Protein AF-A0A960BNH2-F1 (afdb_monomer_lite)

Secondary structure (DSSP, 8-state):
--------------------------------------PPPEEEEEESHHHHTTT--TT-S-S--SSSS----SHHHHHSSTTSS-SSTT----TTSTT---SS-EEEE---TT--SS-BSTT-TTT-B--S-SSEEETTEE-HHHHHHHHHTTS-EEEEEEE--TTTTTHHHHHHHHHHHH--

Radius of gyration: 24.67 Å; chains: 1; bounding box: 60×29×90 Å

Foldseek 3Di:
DDDDDDDDDDDDDDDDDDDDDDDDDPDDDPDPPPPPDPQQAEEEEAAACLQLCAVPQAPDPDPDCDDPRHDLDDLCSFCVHPVVQPPQGQQNRGCNGPSNPPDSYDYHYLYGHLEAQCWPPLVDSNPIHAHQDCAASHVVRGHSNVVVVVVVVPGRHPHYHYDHCCNVVVVVVVVVVVVVVVVD

Structure (mmCIF, N/CA/C/O backbone):
data_AF-A0A960BNH2-F1
#
_entry.id   AF-A0A960BNH2-F1
#
loop_
_atom_site.group_PDB
_atom_site.id
_atom_site.type_symbol
_atom_site.label_atom_id
_atom_site.label_alt_id
_atom_site.label_comp_id
_atom_site.label_asym_id
_atom_site.label_entity_id
_atom_site.label_seq_id
_atom_site.pdbx_PDB_ins_code
_atom_site.Cartn_x
_atom_site.Cartn_y
_atom_site.Cartn_z
_atom_site.occupancy
_atom_site.B_iso_or_equiv
_atom_site.auth_seq_id
_atom_site.auth_comp_id
_atom_site.auth_asym_id
_atom_site.auth_atom_id
_atom_site.pdbx_PDB_model_num
ATOM 1 N N . MET A 1 1 ? -42.555 -10.856 10.695 1.00 39.59 1 MET A N 1
ATOM 2 C CA . MET A 1 1 ? -43.319 -10.677 11.951 1.00 39.59 1 MET A CA 1
ATOM 3 C C . MET A 1 1 ? -42.756 -11.630 12.992 1.00 39.59 1 MET A C 1
ATOM 5 O O . MET A 1 1 ? -43.118 -12.794 13.009 1.00 39.59 1 MET A O 1
ATOM 9 N N . LEU A 1 2 ? -41.811 -11.148 13.794 1.00 35.41 2 LEU A N 1
ATOM 10 C CA . LEU A 1 2 ? -41.290 -11.829 14.977 1.00 35.41 2 LEU A CA 1
ATOM 11 C C . LEU A 1 2 ? -41.198 -10.752 16.057 1.00 35.41 2 LEU A C 1
ATOM 13 O O . LEU A 1 2 ? -40.298 -9.919 16.048 1.00 35.41 2 LEU A O 1
ATOM 17 N N . THR A 1 3 ? -42.213 -10.700 16.908 1.00 39.91 3 THR A N 1
ATOM 18 C CA . THR A 1 3 ? -42.267 -9.851 18.097 1.00 39.91 3 THR A CA 1
ATOM 19 C C . THR A 1 3 ? -41.352 -10.448 19.159 1.00 39.91 3 THR A C 1
ATOM 21 O O . THR A 1 3 ? -41.554 -11.595 19.558 1.00 39.91 3 THR A O 1
ATOM 24 N N . ARG A 1 4 ? -40.358 -9.686 19.627 1.00 39.41 4 ARG A N 1
ATOM 25 C CA . ARG A 1 4 ? -39.653 -9.983 20.877 1.00 39.41 4 ARG A CA 1
ATOM 26 C C . ARG A 1 4 ? -39.982 -8.919 21.911 1.00 39.41 4 ARG A C 1
ATOM 28 O O . ARG A 1 4 ? -39.986 -7.724 21.634 1.00 39.41 4 ARG A O 1
ATOM 35 N N . GLU A 1 5 ? -40.355 -9.445 23.062 1.00 46.22 5 GLU A N 1
ATOM 36 C CA . GLU A 1 5 ? -41.044 -8.818 24.172 1.00 46.22 5 GLU A CA 1
ATOM 37 C C . GLU A 1 5 ? -40.143 -7.853 24.949 1.00 46.22 5 GLU A C 1
ATOM 39 O O . GLU A 1 5 ? -38.922 -8.005 25.002 1.00 46.22 5 GLU A O 1
ATOM 44 N N . GLY A 1 6 ? -40.774 -6.837 25.538 1.00 41.25 6 GLY A N 1
ATOM 45 C CA . GLY A 1 6 ? -40.113 -5.767 26.270 1.00 41.25 6 GLY A CA 1
ATOM 46 C C . GLY A 1 6 ? -39.434 -6.245 27.551 1.00 41.25 6 GLY A C 1
ATOM 47 O O . GLY A 1 6 ? -40.006 -6.995 28.338 1.00 41.25 6 GLY A O 1
ATOM 48 N N . MET A 1 7 ? -38.226 -5.736 27.792 1.00 35.62 7 MET A N 1
ATOM 49 C CA . MET A 1 7 ? -37.522 -5.912 29.056 1.00 35.62 7 MET A CA 1
ATOM 50 C C . MET A 1 7 ? -37.627 -4.630 29.882 1.00 35.62 7 MET A C 1
ATOM 52 O O . MET A 1 7 ? -37.081 -3.581 29.548 1.00 35.62 7 MET A O 1
ATOM 56 N N . THR A 1 8 ? -38.399 -4.723 30.959 1.00 35.56 8 THR A N 1
ATOM 57 C CA . THR A 1 8 ? -38.672 -3.658 31.922 1.00 35.56 8 THR A CA 1
ATOM 58 C C . THR A 1 8 ? -37.419 -3.347 32.746 1.00 35.56 8 THR A C 1
ATOM 60 O O . THR A 1 8 ? -36.929 -4.202 33.483 1.00 35.56 8 THR A O 1
ATOM 63 N N . VAL A 1 9 ? -36.914 -2.112 32.676 1.00 40.75 9 VAL A N 1
ATOM 64 C CA . VAL A 1 9 ? -35.805 -1.646 33.526 1.00 40.75 9 VAL A CA 1
ATOM 65 C C . VAL A 1 9 ? -36.332 -1.402 34.945 1.00 40.75 9 VAL A C 1
ATOM 67 O O . VAL A 1 9 ? -37.060 -0.440 35.199 1.00 40.75 9 VAL A O 1
ATOM 70 N N . LYS A 1 10 ? -35.983 -2.282 35.891 1.00 33.47 10 LYS A N 1
ATOM 71 C CA . LYS A 1 10 ? -36.246 -2.073 37.322 1.00 33.47 10 LYS A CA 1
ATOM 72 C C . LYS A 1 10 ? -35.280 -1.011 37.857 1.00 33.47 10 LYS A C 1
ATOM 74 O O . LYS A 1 10 ? -34.072 -1.218 37.859 1.00 33.47 10 LYS A O 1
ATOM 79 N N . LYS A 1 11 ? -35.813 0.120 38.329 1.00 35.25 11 LYS A N 1
ATOM 80 C CA . LYS A 1 11 ? -35.050 1.146 39.057 1.00 35.25 11 LYS A CA 1
ATOM 81 C C . LYS A 1 11 ? -34.589 0.566 40.400 1.00 35.25 11 LYS A C 1
ATOM 83 O O . LYS A 1 11 ? -35.419 0.325 41.272 1.00 35.25 11 LYS A O 1
ATOM 88 N N . ALA A 1 12 ? -33.288 0.337 40.565 1.00 36.69 12 ALA A N 1
ATOM 89 C CA . ALA A 1 12 ? -32.695 0.011 41.858 1.00 36.69 12 ALA A CA 1
ATOM 90 C C . ALA A 1 12 ? -32.424 1.313 42.628 1.00 36.69 12 ALA A C 1
ATOM 92 O O . ALA A 1 12 ? -31.643 2.153 42.185 1.00 36.69 12 ALA A O 1
ATOM 93 N N . ALA A 1 13 ? -33.097 1.495 43.764 1.00 35.72 13 ALA A N 1
ATOM 94 C CA . ALA A 1 13 ? -32.771 2.538 44.727 1.00 35.72 13 ALA A CA 1
ATOM 95 C C . ALA A 1 13 ? -31.573 2.070 45.567 1.00 35.72 13 ALA A C 1
ATOM 97 O O . ALA A 1 13 ? -31.646 1.023 46.208 1.00 35.72 13 ALA A O 1
ATOM 98 N N . ILE A 1 14 ? -30.474 2.827 45.548 1.00 40.50 14 ILE A N 1
ATOM 99 C CA . ILE A 1 14 ? -29.304 2.581 46.397 1.00 40.50 14 ILE A CA 1
ATOM 100 C C . ILE A 1 14 ? -29.364 3.562 47.568 1.00 40.50 14 ILE A C 1
ATOM 102 O O . ILE A 1 14 ? -29.159 4.762 47.399 1.00 40.50 14 ILE A O 1
ATOM 106 N N . THR A 1 15 ? -29.650 3.042 48.759 1.00 40.97 15 THR A N 1
ATOM 107 C CA . THR A 1 15 ? -29.495 3.760 50.027 1.00 40.97 15 THR A CA 1
ATOM 108 C C . THR A 1 15 ? -28.044 3.595 50.481 1.00 40.97 15 THR A C 1
ATOM 110 O O . THR A 1 15 ? -27.647 2.494 50.855 1.00 40.97 15 THR A O 1
ATOM 113 N N . ALA A 1 16 ? -27.236 4.657 50.434 1.00 44.16 16 ALA A N 1
ATOM 114 C CA . ALA A 1 16 ? -25.854 4.634 50.920 1.00 44.16 16 ALA A CA 1
ATOM 115 C C . ALA A 1 16 ? -25.778 5.212 52.343 1.00 44.16 16 ALA A C 1
ATOM 117 O O . ALA A 1 16 ? -26.073 6.386 52.566 1.00 44.16 16 ALA A O 1
ATOM 118 N N . GLY A 1 17 ? -25.409 4.366 53.308 1.00 38.59 17 GLY A N 1
ATOM 119 C CA . GLY A 1 17 ? -25.081 4.755 54.679 1.00 38.59 17 GLY A CA 1
ATOM 120 C C . GLY A 1 17 ? -23.654 5.302 54.790 1.00 38.59 17 GLY A C 1
ATOM 121 O O . GLY A 1 17 ? -22.745 4.839 54.105 1.00 38.59 17 GLY A O 1
ATOM 122 N N . PHE A 1 18 ? -23.473 6.296 55.659 1.00 41.66 18 PHE A N 1
ATOM 123 C CA . PHE A 1 18 ? -22.196 6.943 55.965 1.00 41.66 18 PHE A CA 1
ATOM 124 C C . PHE A 1 18 ? -21.287 6.031 56.808 1.00 41.66 18 PHE A C 1
ATOM 126 O O . PHE A 1 18 ? -21.701 5.548 57.860 1.00 41.66 18 PHE A O 1
ATOM 133 N N . GLY A 1 19 ? -20.028 5.871 56.394 1.00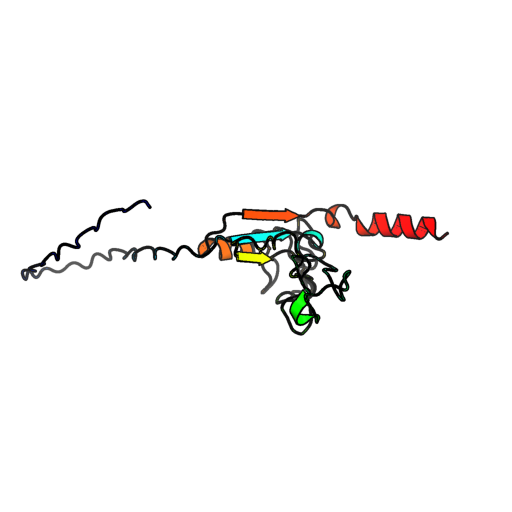 39.25 19 GLY A N 1
ATOM 134 C CA . GLY A 1 19 ? -18.969 5.242 57.185 1.00 39.25 19 GLY A CA 1
ATOM 135 C C . GLY A 1 19 ? -17.591 5.755 56.760 1.00 39.25 19 GLY A C 1
ATOM 136 O O . GLY A 1 19 ? -17.173 5.546 55.627 1.00 39.25 19 GLY A O 1
ATOM 137 N N . LEU A 1 20 ? -16.912 6.462 57.666 1.00 46.53 20 LEU A N 1
ATOM 138 C CA . LEU A 1 20 ? -15.548 6.983 57.523 1.00 46.53 20 LEU A CA 1
ATOM 139 C C . LEU A 1 20 ? -14.517 5.895 57.868 1.00 46.53 20 LEU A C 1
ATOM 141 O O . LEU A 1 20 ? -14.549 5.395 58.990 1.00 46.53 20 LEU A O 1
ATOM 145 N N . ALA A 1 21 ? -13.570 5.600 56.969 1.00 40.41 21 ALA A N 1
ATOM 146 C CA . ALA A 1 21 ? -12.230 5.097 57.311 1.00 40.41 21 ALA A CA 1
ATOM 147 C C . ALA A 1 21 ? -11.266 5.188 56.110 1.00 40.41 21 ALA A C 1
ATOM 149 O O . ALA A 1 21 ? -11.607 4.831 54.986 1.00 40.41 21 ALA A O 1
ATOM 150 N N . SER A 1 22 ? -10.061 5.689 56.380 1.00 50.31 22 SER A N 1
ATOM 151 C CA . SER A 1 22 ? -8.979 6.015 55.446 1.00 50.31 22 SER A CA 1
ATOM 152 C C . SER A 1 22 ? -8.243 4.793 54.875 1.00 50.31 22 SER A C 1
ATOM 154 O O . SER A 1 22 ? -7.920 3.865 55.611 1.00 50.31 22 SER A O 1
ATOM 156 N N . GLY A 1 23 ? -7.879 4.856 53.588 1.00 43.12 23 GLY A N 1
ATOM 157 C CA . GLY A 1 23 ? -6.963 3.922 52.918 1.00 43.12 23 GLY A CA 1
ATOM 158 C C . GLY A 1 23 ? -7.098 3.997 51.394 1.00 43.12 23 GLY A C 1
ATOM 159 O O . GLY A 1 23 ? -7.960 3.340 50.821 1.00 43.12 23 GLY A O 1
ATOM 160 N N . ALA A 1 24 ? -6.288 4.825 50.726 1.00 43.75 24 ALA A N 1
ATOM 161 C CA . ALA A 1 24 ? -6.349 5.001 49.273 1.00 43.75 24 ALA A CA 1
ATOM 162 C C . ALA A 1 24 ? -5.687 3.817 48.543 1.00 43.75 24 ALA A C 1
ATOM 164 O O . ALA A 1 24 ? -4.499 3.841 48.228 1.00 43.75 24 ALA A O 1
ATOM 165 N N . LEU A 1 25 ? -6.472 2.773 48.286 1.00 43.12 25 LEU A N 1
ATOM 166 C CA . LEU A 1 25 ? -6.174 1.741 47.299 1.00 43.12 25 LEU A CA 1
ATOM 167 C C . LEU A 1 25 ? -6.558 2.302 45.920 1.00 43.12 25 LEU A C 1
ATOM 169 O O . LEU A 1 25 ? -7.739 2.519 45.652 1.00 43.12 25 LEU A O 1
ATOM 173 N N . VAL A 1 26 ? -5.578 2.578 45.055 1.00 46.53 26 VAL A N 1
ATOM 174 C CA . VAL A 1 26 ? -5.840 2.991 43.666 1.00 46.53 26 VAL A CA 1
ATOM 175 C C . VAL A 1 26 ? -6.296 1.755 42.889 1.00 46.53 26 VAL A C 1
ATOM 177 O O . VAL A 1 26 ? -5.496 1.040 42.294 1.00 46.53 26 VAL A O 1
ATOM 180 N N . LEU A 1 27 ? -7.597 1.466 42.941 1.00 45.12 27 LEU A N 1
ATOM 181 C CA . LEU A 1 27 ? -8.246 0.584 41.978 1.00 45.12 27 LEU A CA 1
ATOM 182 C C . LEU A 1 27 ? -8.198 1.286 40.621 1.00 45.12 27 LEU A C 1
ATOM 184 O O . LEU A 1 27 ? -8.853 2.311 40.428 1.00 45.12 27 LEU A O 1
ATOM 188 N N . GLY A 1 28 ? -7.400 0.749 39.696 1.00 44.03 28 GLY A N 1
ATOM 189 C CA . GLY A 1 28 ? -7.456 1.133 38.293 1.00 44.03 28 GLY A CA 1
ATOM 190 C C . GLY A 1 28 ? -8.891 0.974 37.809 1.00 44.03 28 GLY A C 1
ATOM 191 O O . GLY A 1 28 ? -9.417 -0.137 37.761 1.00 44.03 28 GLY A O 1
ATOM 192 N N . MET A 1 29 ? -9.547 2.093 37.515 1.00 43.66 29 MET A N 1
ATOM 193 C CA . MET A 1 29 ? -10.861 2.073 36.901 1.00 43.66 29 MET A CA 1
ATOM 194 C C . MET A 1 29 ? -10.682 1.576 35.471 1.00 43.66 29 MET A C 1
ATOM 196 O O . MET A 1 29 ? -10.307 2.337 34.584 1.00 43.66 29 MET A O 1
ATOM 200 N N . THR A 1 30 ? -10.947 0.292 35.240 1.00 50.91 30 THR A N 1
ATOM 201 C CA . THR A 1 30 ? -11.373 -0.158 33.919 1.00 50.91 30 THR A CA 1
ATOM 202 C C . THR A 1 30 ? -12.694 0.553 33.658 1.00 50.91 30 THR A C 1
ATOM 204 O O . THR A 1 30 ? -13.733 0.168 34.203 1.00 50.91 30 THR A O 1
ATOM 207 N N . GLY A 1 31 ? -12.639 1.658 32.913 1.00 48.88 31 GLY A N 1
ATOM 208 C CA . GLY A 1 31 ? -13.841 2.280 32.376 1.00 48.88 31 GLY A CA 1
ATOM 209 C C . GLY A 1 31 ? -14.656 1.227 31.618 1.00 48.88 31 GLY A C 1
ATOM 210 O O . GLY A 1 31 ? -14.083 0.235 31.155 1.00 48.88 31 GLY A O 1
ATOM 211 N N . PRO A 1 32 ? -15.985 1.385 31.520 1.00 44.56 32 PRO A N 1
ATOM 212 C CA . PRO A 1 32 ? -16.771 0.491 30.687 1.00 44.56 32 PRO A CA 1
ATOM 213 C C . PRO A 1 32 ? -16.150 0.498 29.289 1.00 44.56 32 PRO A C 1
ATOM 215 O O . PRO A 1 32 ? -15.954 1.569 28.715 1.00 44.56 32 PRO A O 1
ATOM 218 N N . ALA A 1 33 ? -15.815 -0.685 28.768 1.00 49.38 33 ALA A N 1
ATOM 219 C CA . ALA A 1 33 ? -15.556 -0.839 27.348 1.00 49.38 33 ALA A CA 1
ATOM 220 C C . ALA A 1 33 ? -16.761 -0.221 26.634 1.00 49.38 33 ALA A C 1
ATOM 222 O O . ALA A 1 33 ? -17.894 -0.673 26.828 1.00 49.38 33 ALA A O 1
ATOM 223 N N . GLN A 1 34 ? -16.539 0.886 25.924 1.00 39.91 34 GLN A N 1
ATOM 224 C CA . GLN A 1 34 ? -17.575 1.478 25.095 1.00 39.91 34 GLN A CA 1
ATOM 225 C C . GLN A 1 34 ? -18.000 0.385 24.123 1.00 39.91 34 GLN A C 1
ATOM 227 O O . GLN A 1 34 ? -17.196 -0.076 23.319 1.00 39.91 34 GLN A O 1
ATOM 232 N N . ALA A 1 35 ? -19.243 -0.080 24.253 1.00 45.78 35 ALA A N 1
ATOM 233 C CA . ALA A 1 35 ? -19.847 -0.903 23.228 1.00 45.78 35 ALA A CA 1
ATOM 234 C C . ALA A 1 35 ? -19.824 -0.059 21.952 1.00 45.78 35 ALA A C 1
ATOM 236 O O . ALA A 1 35 ? -20.531 0.950 21.879 1.00 45.78 35 ALA A O 1
ATOM 237 N N . GLN A 1 36 ? -18.953 -0.425 21.008 1.00 46.00 36 GLN A N 1
ATOM 238 C CA . GLN A 1 36 ? -18.999 0.109 19.657 1.00 46.00 36 GLN A CA 1
ATOM 239 C C . GLN A 1 36 ? -20.438 -0.076 19.178 1.00 46.00 36 GLN A C 1
ATOM 241 O O . GLN A 1 36 ? -21.016 -1.165 19.274 1.00 46.00 36 GLN A O 1
ATOM 246 N N . THR A 1 37 ? -21.060 1.020 18.751 1.00 51.81 37 THR A N 1
ATOM 247 C CA . THR A 1 37 ? -22.259 0.933 17.924 1.00 51.81 37 THR A CA 1
ATOM 248 C C . THR A 1 37 ? -21.928 -0.005 16.769 1.00 51.81 37 THR A C 1
ATOM 250 O O . THR A 1 37 ? -20.796 0.023 16.299 1.00 51.81 37 THR A O 1
ATOM 253 N N . ALA A 1 38 ? -22.862 -0.873 16.370 1.00 60.06 38 ALA A N 1
ATOM 254 C CA . ALA A 1 38 ? -22.676 -1.771 15.232 1.00 60.06 38 ALA A CA 1
ATOM 255 C C . ALA A 1 38 ? -22.599 -0.934 13.945 1.00 60.06 38 ALA A C 1
ATOM 257 O O . ALA A 1 38 ? -23.578 -0.800 13.217 1.00 60.06 38 ALA A O 1
ATOM 258 N N . GLU A 1 39 ? -21.475 -0.255 13.762 1.00 74.12 39 GLU A N 1
ATOM 259 C CA . GLU A 1 39 ? -21.048 0.309 12.501 1.00 74.12 39 GLU A CA 1
ATOM 260 C C . GLU A 1 39 ? -20.648 -0.856 11.598 1.00 74.12 39 GLU A C 1
ATOM 262 O O . GLU A 1 39 ? -20.237 -1.916 12.080 1.00 74.12 39 GLU A O 1
ATOM 267 N N . ASP A 1 40 ? -20.824 -0.668 10.295 1.00 87.44 40 ASP A N 1
ATOM 268 C CA . ASP A 1 40 ? -20.428 -1.647 9.290 1.00 87.44 40 ASP A CA 1
ATOM 269 C C . ASP A 1 40 ? -18.958 -2.059 9.519 1.00 87.44 40 ASP A C 1
ATOM 271 O O . ASP A 1 40 ? -18.119 -1.185 9.777 1.00 87.44 40 ASP A O 1
ATOM 275 N N . PRO A 1 41 ? -18.623 -3.362 9.467 1.00 93.06 41 PRO A N 1
ATOM 276 C CA . PRO A 1 41 ? -17.271 -3.826 9.746 1.00 93.06 41 PRO A CA 1
ATOM 277 C C . PRO A 1 41 ? -16.276 -3.277 8.725 1.00 93.06 41 PRO A C 1
ATOM 279 O O . PRO A 1 41 ? -16.625 -2.928 7.592 1.00 93.06 41 PRO A O 1
ATOM 282 N N . TRP A 1 42 ? -15.008 -3.231 9.123 1.00 94.56 42 TRP A N 1
ATOM 283 C CA . TRP A 1 42 ? -13.933 -2.734 8.280 1.00 94.56 42 TRP A CA 1
ATOM 284 C C . TRP A 1 42 ? -13.262 -3.853 7.486 1.00 94.56 42 TRP A C 1
ATOM 286 O O . TRP A 1 42 ? -12.901 -4.906 8.023 1.00 94.56 42 TRP A O 1
ATOM 296 N N . ILE A 1 43 ? -13.034 -3.574 6.206 1.00 94.69 43 ILE A N 1
ATOM 297 C CA . ILE A 1 43 ? -12.085 -4.276 5.349 1.00 94.69 43 ILE A CA 1
ATOM 298 C C . ILE A 1 43 ? -10.872 -3.372 5.122 1.00 94.69 43 ILE A C 1
ATOM 300 O O . ILE A 1 43 ? -11.012 -2.197 4.782 1.00 94.69 43 ILE A O 1
ATOM 304 N N . VAL A 1 44 ? -9.670 -3.906 5.333 1.00 95.94 44 VAL A N 1
ATOM 305 C CA . VAL A 1 44 ? -8.426 -3.144 5.164 1.00 95.94 44 VAL A CA 1
ATOM 306 C C . VAL A 1 44 ? -7.579 -3.754 4.054 1.00 95.94 44 VAL A C 1
ATOM 308 O O . VAL A 1 44 ? -7.261 -4.941 4.086 1.00 95.94 44 VAL A O 1
ATOM 311 N N . GLY A 1 45 ? -7.213 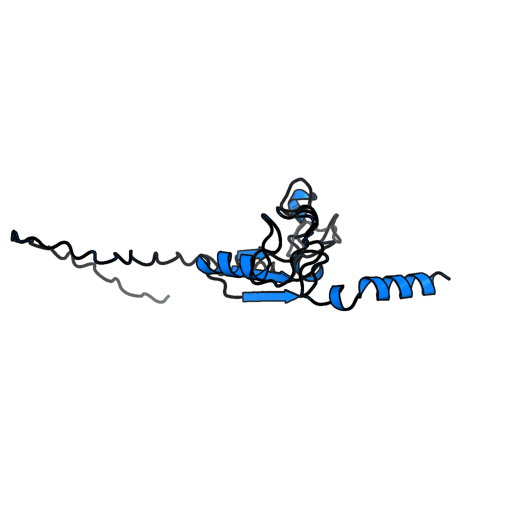-2.950 3.060 1.00 96.12 45 GLY A N 1
ATOM 312 C CA . GLY A 1 45 ? -6.277 -3.338 2.007 1.00 96.12 45 GLY A CA 1
ATOM 313 C C . GLY A 1 45 ? -4.839 -3.001 2.396 1.00 96.12 45 GLY A C 1
ATOM 314 O O . GLY A 1 45 ? -4.552 -1.848 2.704 1.00 96.12 45 GLY A O 1
ATOM 315 N N . VAL A 1 46 ? -3.931 -3.975 2.344 1.00 97.38 46 VAL A N 1
ATOM 316 C CA . VAL A 1 46 ? -2.471 -3.768 2.441 1.00 97.38 46 VAL A CA 1
ATOM 317 C C . VAL A 1 46 ? -1.790 -4.405 1.234 1.00 97.38 46 VAL A C 1
ATOM 319 O O . VAL A 1 46 ? -2.245 -5.425 0.712 1.00 97.38 46 VAL A O 1
ATOM 322 N N . GLY A 1 47 ? -0.702 -3.820 0.754 1.00 97.38 47 GLY A N 1
ATOM 323 C CA . GLY A 1 47 ? -0.027 -4.333 -0.422 1.00 97.38 47 GLY A CA 1
ATOM 324 C C . GLY A 1 47 ? 0.668 -3.301 -1.293 1.00 97.38 47 GLY A C 1
ATOM 325 O O . GLY A 1 47 ? 1.004 -2.199 -0.858 1.00 97.38 47 GLY A O 1
ATOM 326 N N . ASP A 1 48 ? 0.869 -3.710 -2.538 1.00 96.62 48 ASP A N 1
ATOM 327 C CA . ASP A 1 48 ? 1.463 -2.942 -3.620 1.00 96.62 48 ASP A CA 1
ATOM 328 C C . ASP A 1 48 ? 0.403 -2.236 -4.484 1.00 96.62 48 ASP A C 1
ATOM 330 O O . ASP A 1 48 ? -0.743 -2.032 -4.071 1.00 96.62 48 ASP A O 1
ATOM 334 N N . SER A 1 49 ? 0.793 -1.860 -5.703 1.00 94.00 49 SER A N 1
ATOM 335 C CA . SER A 1 49 ? -0.037 -1.148 -6.672 1.00 94.00 49 SER A CA 1
ATOM 336 C C . SER A 1 49 ? -1.324 -1.882 -7.060 1.00 94.00 49 SER A C 1
ATOM 338 O O . SER A 1 49 ? -2.334 -1.241 -7.360 1.00 94.00 49 SER A O 1
ATOM 340 N N . PHE A 1 50 ? -1.334 -3.219 -7.021 1.00 94.38 50 PHE A N 1
ATOM 341 C CA . PHE A 1 50 ? -2.539 -4.000 -7.304 1.00 94.38 50 PHE A CA 1
ATOM 342 C C . PHE A 1 50 ? -3.579 -3.847 -6.193 1.00 94.38 50 PHE A C 1
ATOM 344 O O . PHE A 1 50 ? -4.773 -3.806 -6.487 1.00 94.38 50 PHE A O 1
ATOM 351 N N . MET A 1 51 ? -3.145 -3.744 -4.930 1.00 95.00 51 MET A N 1
ATOM 352 C CA . MET A 1 51 ? -4.057 -3.468 -3.818 1.00 95.00 51 MET A CA 1
ATOM 353 C C . MET A 1 51 ? -4.392 -1.985 -3.718 1.00 95.00 51 MET A C 1
ATOM 355 O O . MET A 1 51 ? -5.537 -1.652 -3.428 1.00 95.00 51 MET A O 1
ATOM 359 N N . SER A 1 52 ? -3.440 -1.083 -3.977 1.00 91.62 52 SER A N 1
ATOM 360 C CA . SER A 1 52 ? -3.720 0.356 -3.928 1.00 91.62 52 SER A CA 1
ATOM 361 C C . SER A 1 52 ? -4.737 0.767 -4.992 1.00 91.62 52 SER A C 1
ATOM 363 O O . SER A 1 52 ? -5.465 1.734 -4.789 1.00 91.62 52 SER A O 1
ATOM 365 N N . GLY A 1 53 ? -4.857 -0.009 -6.073 1.00 87.94 53 GLY A N 1
ATOM 366 C CA . GLY A 1 53 ? -5.703 0.326 -7.208 1.00 87.94 53 GLY A CA 1
ATOM 367 C C . GLY A 1 53 ? -5.024 1.356 -8.108 1.00 87.94 53 GLY A C 1
ATOM 368 O O . GLY A 1 53 ? -5.690 2.269 -8.597 1.00 87.94 53 GLY A O 1
ATOM 369 N N . GLU A 1 54 ? -3.708 1.240 -8.303 1.00 86.81 54 GLU A N 1
ATOM 370 C CA . GLU A 1 54 ? -2.947 2.122 -9.189 1.00 86.81 54 GLU A CA 1
ATOM 371 C C . GLU A 1 54 ? -3.502 2.102 -10.615 1.00 86.81 54 GLU A C 1
ATOM 373 O O . GLU A 1 54 ? -3.884 1.059 -11.149 1.00 86.81 54 GLU A O 1
ATOM 378 N N . GLY A 1 55 ? -3.551 3.276 -11.250 1.00 77.81 55 GLY A N 1
ATOM 379 C CA . GLY A 1 55 ? -4.169 3.414 -12.570 1.00 77.81 55 GLY A CA 1
ATOM 380 C C . GLY A 1 55 ? -5.689 3.238 -12.523 1.00 77.81 55 GLY A C 1
ATOM 381 O O . GLY A 1 55 ? -6.342 3.144 -13.565 1.00 77.81 55 GLY A O 1
ATOM 382 N N . GLY A 1 56 ? -6.254 3.210 -11.315 1.00 70.31 56 GLY A N 1
ATOM 383 C CA . GLY A 1 56 ? -7.671 3.142 -11.047 1.00 70.31 56 GLY A CA 1
ATOM 384 C C . GLY A 1 56 ? -8.434 4.240 -11.768 1.00 70.31 56 GLY A C 1
ATOM 385 O O . GLY A 1 56 ? -8.253 5.414 -11.486 1.00 70.31 56 GLY A O 1
ATOM 386 N N . ARG A 1 57 ? -9.251 3.829 -12.744 1.00 64.75 57 ARG A N 1
ATOM 387 C CA . ARG A 1 57 ? -10.322 4.560 -13.456 1.00 64.75 57 ARG A CA 1
ATOM 388 C C . ARG A 1 57 ? -10.184 6.087 -13.631 1.00 64.75 57 ARG A C 1
ATOM 390 O O . ARG A 1 57 ? -11.202 6.774 -13.694 1.00 64.75 57 ARG A O 1
ATOM 397 N N . TRP A 1 58 ? -8.979 6.602 -13.876 1.00 51.50 58 TRP A N 1
ATOM 398 C CA . TRP A 1 58 ? -8.783 7.937 -14.448 1.00 51.50 58 TRP A CA 1
ATOM 399 C C . TRP A 1 58 ? -9.494 7.977 -15.816 1.00 51.50 58 TRP A C 1
ATOM 401 O O . TRP A 1 58 ? -9.142 7.235 -16.730 1.00 51.50 58 TRP A O 1
ATOM 411 N N . ALA A 1 59 ? -10.522 8.824 -15.946 1.00 47.00 59 ALA A N 1
ATOM 412 C CA . ALA A 1 59 ? -11.249 9.127 -17.191 1.00 47.00 59 ALA A CA 1
ATOM 413 C C . ALA A 1 59 ? -12.227 8.073 -17.769 1.00 47.00 59 ALA A C 1
ATOM 415 O O . ALA A 1 59 ? -12.644 8.230 -18.912 1.00 47.00 59 ALA A O 1
ATOM 416 N N . SER A 1 60 ? -12.711 7.108 -16.975 1.00 50.34 60 SER A N 1
ATOM 417 C CA . SER A 1 60 ? -13.808 6.171 -17.324 1.00 50.34 60 SER A CA 1
ATOM 418 C C . SER A 1 60 ? -13.593 5.245 -18.543 1.00 50.34 60 SER A C 1
ATOM 420 O O . SER A 1 60 ? -13.281 5.661 -19.650 1.00 50.34 60 SER A O 1
ATOM 422 N N . ASN A 1 61 ? -13.942 3.962 -18.380 1.00 47.06 61 ASN A N 1
ATOM 423 C CA . ASN A 1 61 ? -14.101 2.999 -19.486 1.00 47.06 61 ASN A CA 1
ATOM 424 C C . ASN A 1 61 ? -15.580 2.792 -19.888 1.00 47.06 61 ASN A C 1
ATOM 426 O O . ASN A 1 61 ? -15.919 1.795 -20.525 1.00 47.06 61 ASN A O 1
ATOM 430 N N . SER A 1 62 ? -16.493 3.683 -19.476 1.00 48.53 62 SER A N 1
ATOM 431 C CA . SER A 1 62 ? -17.926 3.581 -19.786 1.00 48.53 62 SER A CA 1
ATOM 432 C C . SER A 1 62 ? -18.587 4.940 -20.055 1.00 48.53 62 SER A C 1
ATOM 434 O O . SER A 1 62 ? -18.253 5.949 -19.436 1.00 48.53 62 SER A O 1
ATOM 436 N N . LEU A 1 63 ? -19.575 4.946 -20.956 1.00 46.38 63 LEU A N 1
ATOM 437 C CA . LEU A 1 63 ? -20.416 6.110 -21.275 1.00 46.38 63 LEU A CA 1
ATOM 438 C C . LEU A 1 63 ? -21.684 6.204 -20.395 1.00 46.38 63 LEU A C 1
ATOM 440 O O . LEU A 1 63 ? -22.478 7.128 -20.563 1.00 46.38 63 LEU A O 1
ATOM 444 N N . SER A 1 64 ? -21.917 5.243 -19.492 1.00 45.50 64 SER A N 1
ATOM 445 C CA . SER A 1 64 ? -23.143 5.145 -18.685 1.00 45.50 64 SER A CA 1
ATOM 446 C C . SER A 1 64 ? -22.927 5.691 -17.272 1.00 45.50 64 SER A C 1
ATOM 448 O O . SER A 1 64 ? -21.973 5.313 -16.599 1.00 45.50 64 SER A O 1
ATOM 450 N N . ARG A 1 65 ? -23.839 6.553 -16.799 1.00 48.12 65 ARG A N 1
ATOM 451 C CA . ARG A 1 65 ? -23.787 7.190 -15.464 1.00 48.12 65 ARG A CA 1
ATOM 452 C C . ARG A 1 65 ? -24.551 6.421 -14.373 1.00 48.12 65 ARG A C 1
ATOM 454 O O . ARG A 1 65 ? -24.868 6.996 -13.338 1.00 48.12 65 ARG A O 1
ATOM 461 N N . THR A 1 66 ? -24.904 5.155 -14.601 1.00 44.44 66 THR A N 1
ATOM 462 C CA . THR A 1 66 ? -25.729 4.356 -13.674 1.00 44.44 66 THR A CA 1
ATOM 463 C C . THR A 1 66 ? -25.200 2.926 -13.536 1.00 44.44 66 THR A C 1
ATOM 465 O O . THR A 1 66 ? -24.969 2.275 -14.556 1.00 44.44 66 THR A O 1
ATOM 468 N N . GLY A 1 67 ? -25.069 2.429 -12.297 1.00 44.56 67 GLY A N 1
ATOM 469 C CA . GLY A 1 67 ? -24.630 1.064 -11.950 1.00 44.56 67 GLY A CA 1
ATOM 470 C C . GLY A 1 67 ? -23.346 1.012 -11.104 1.00 44.56 67 GLY A C 1
ATOM 471 O O . GLY A 1 67 ? -22.744 2.043 -10.829 1.00 44.56 67 GLY A O 1
ATOM 472 N N . THR A 1 68 ? -22.903 -0.197 -10.732 1.00 45.44 68 THR A N 1
ATOM 473 C CA . THR A 1 68 ? -21.665 -0.493 -9.963 1.00 45.44 68 THR A CA 1
ATOM 474 C C . THR A 1 68 ? -20.362 -0.064 -10.661 1.00 45.44 68 THR A C 1
ATOM 476 O O . THR A 1 68 ? -19.275 -0.239 -10.126 1.00 45.44 68 THR A O 1
ATOM 479 N N . GLY A 1 69 ? -20.456 0.507 -11.865 1.00 45.44 69 GLY A N 1
ATOM 480 C CA . GLY A 1 69 ? -19.358 1.117 -12.612 1.00 45.44 69 GLY A CA 1
ATOM 481 C C . GLY A 1 69 ? -19.274 2.625 -12.396 1.00 45.44 69 GLY A C 1
ATOM 482 O O . GLY A 1 69 ? -19.194 3.361 -13.379 1.00 45.44 69 GLY A O 1
ATOM 483 N N . TRP A 1 70 ? -19.349 3.078 -11.144 1.00 43.78 70 TRP A N 1
ATOM 484 C CA . TRP A 1 70 ? -19.368 4.500 -10.813 1.00 43.78 70 TRP A CA 1
ATOM 485 C C . TRP A 1 70 ? -18.127 5.250 -11.323 1.00 43.78 70 TRP A C 1
ATOM 487 O O . TRP A 1 70 ? -17.017 4.719 -11.387 1.00 43.78 70 TRP A O 1
ATOM 497 N N . GLN A 1 71 ? -18.385 6.495 -11.730 1.00 52.84 71 GLN A N 1
ATOM 498 C CA . GLN A 1 71 ? -17.397 7.520 -12.044 1.00 52.84 71 GLN A CA 1
ATOM 499 C C . GLN A 1 71 ? -16.735 7.917 -10.726 1.00 52.84 71 GLN A C 1
ATOM 501 O O . GLN A 1 71 ? -17.430 8.384 -9.831 1.00 52.84 71 GLN A O 1
ATOM 506 N N . VAL A 1 72 ? -15.427 7.771 -10.623 1.00 53.19 72 VAL A N 1
ATOM 507 C CA . VAL A 1 72 ? -14.657 8.615 -9.716 1.00 53.19 72 VAL A CA 1
ATOM 508 C C . VAL A 1 72 ? -14.061 9.663 -10.649 1.00 53.19 72 VAL A C 1
ATOM 510 O O . VAL A 1 72 ? -13.318 9.305 -11.559 1.00 53.19 72 VAL A O 1
ATOM 513 N N . GLY A 1 73 ? -14.608 10.875 -10.633 1.00 57.69 73 GLY A N 1
ATOM 514 C CA . GLY A 1 73 ? -14.459 11.870 -11.693 1.00 57.69 73 GLY A CA 1
ATOM 515 C C . GLY A 1 73 ? -13.066 12.478 -11.770 1.00 57.69 73 GLY A C 1
ATOM 516 O O . GLY A 1 73 ? -12.253 11.998 -12.559 1.00 57.69 73 GLY A O 1
ATOM 517 N N . ASP A 1 74 ? -12.803 13.583 -11.071 1.00 63.03 74 ASP A N 1
ATOM 518 C CA . ASP A 1 74 ? -11.464 14.193 -11.079 1.00 63.03 74 ASP A CA 1
ATOM 519 C C . ASP A 1 74 ? -10.469 13.410 -10.195 1.00 63.03 74 ASP A C 1
ATOM 521 O O . ASP A 1 74 ? -10.839 12.454 -9.513 1.00 63.03 74 ASP A O 1
ATOM 525 N N . LEU A 1 75 ? -9.180 13.772 -10.232 1.00 64.06 75 LEU A N 1
ATOM 526 C CA . LEU A 1 75 ? -8.140 13.077 -9.456 1.00 64.06 75 LEU A CA 1
ATOM 527 C C . LEU A 1 75 ? -8.448 13.030 -7.951 1.00 64.06 75 LEU A C 1
ATOM 529 O O . LEU A 1 75 ? -8.055 12.070 -7.288 1.00 64.06 75 LEU A O 1
ATOM 533 N N . SER A 1 76 ? -9.168 14.031 -7.440 1.00 66.00 76 SER A N 1
ATOM 534 C CA . SER A 1 76 ? -9.557 14.107 -6.036 1.00 66.00 76 SER A CA 1
ATOM 535 C C . SER A 1 76 ? -10.670 13.149 -5.679 1.00 66.00 76 SER A C 1
ATOM 537 O O . SER A 1 76 ? -10.675 12.598 -4.585 1.00 66.00 76 SER A O 1
ATOM 539 N N . GLU A 1 77 ? -11.555 12.866 -6.625 1.00 66.94 77 GLU A N 1
ATOM 540 C CA . GLU A 1 77 ? -12.555 11.826 -6.458 1.00 66.94 77 GLU A CA 1
ATOM 541 C C . GLU A 1 77 ? -11.891 10.442 -6.551 1.00 66.94 77 GLU A C 1
ATOM 543 O O . GLU A 1 77 ? -12.133 9.603 -5.693 1.00 66.94 77 GLU A O 1
ATOM 548 N N . VAL A 1 78 ? -11.010 10.200 -7.534 1.00 71.81 78 VAL A N 1
ATOM 549 C CA . VAL A 1 78 ? -10.358 8.886 -7.747 1.00 71.81 78 VAL A CA 1
ATOM 550 C C . VAL A 1 78 ? -9.481 8.453 -6.582 1.00 71.81 78 VAL A C 1
ATOM 552 O O . VAL A 1 78 ? -9.530 7.283 -6.205 1.00 71.81 78 VAL A O 1
ATOM 555 N N . TYR A 1 79 ? -8.667 9.362 -6.056 1.00 72.44 79 TYR A N 1
ATOM 556 C CA . TYR A 1 79 ? -7.645 9.055 -5.051 1.00 72.44 79 TYR A CA 1
ATOM 557 C C . TYR A 1 79 ? -7.921 9.723 -3.695 1.00 72.44 79 TYR A C 1
ATOM 559 O O . TYR A 1 79 ? -7.055 9.733 -2.821 1.00 72.44 79 TYR A O 1
ATOM 567 N N . GLY A 1 80 ? -9.111 10.306 -3.526 1.00 58.31 80 GLY A N 1
ATOM 568 C CA . GLY A 1 80 ? -9.574 10.893 -2.269 1.00 58.31 80 GLY A CA 1
ATOM 569 C C . GLY A 1 80 ? -8.915 12.216 -1.861 1.00 58.31 80 GLY A C 1
ATOM 570 O O . GLY A 1 80 ? -9.202 12.690 -0.769 1.00 58.31 80 GLY A O 1
ATOM 571 N N . GLU A 1 81 ? -8.047 12.824 -2.682 1.00 56.00 81 GLU A N 1
ATOM 572 C CA . GLU A 1 81 ? -7.300 14.043 -2.323 1.00 56.00 81 GLU A CA 1
ATOM 573 C C . GLU A 1 81 ? -7.031 14.954 -3.538 1.00 56.00 81 GLU A C 1
ATOM 575 O O . GLU A 1 81 ? -6.746 14.439 -4.620 1.00 56.00 81 GLU A O 1
ATOM 580 N N . PRO A 1 82 ? -7.038 16.298 -3.391 1.00 45.09 82 PRO A N 1
ATOM 581 C CA . PRO A 1 82 ? -6.941 17.269 -4.496 1.00 45.09 82 PRO A CA 1
ATOM 582 C C . PRO A 1 82 ? -5.764 17.071 -5.468 1.00 45.09 82 PRO A C 1
ATOM 584 O O . PRO A 1 82 ? -5.873 17.464 -6.630 1.00 45.09 82 PRO A O 1
ATOM 587 N N . ASP A 1 83 ? -4.686 16.418 -5.028 1.00 51.88 83 ASP A N 1
ATOM 588 C CA . ASP A 1 83 ? -3.478 16.181 -5.828 1.00 51.88 83 ASP A CA 1
ATOM 589 C C . ASP A 1 83 ? -3.373 14.743 -6.376 1.00 51.88 83 ASP A C 1
ATOM 591 O O . ASP A 1 83 ? -2.433 14.425 -7.100 1.00 51.88 83 ASP A O 1
ATOM 595 N N . GLY A 1 84 ? -4.311 13.852 -6.043 1.00 48.47 84 GLY A N 1
ATOM 596 C CA . GLY A 1 84 ? -4.293 12.455 -6.481 1.00 48.47 84 GLY A CA 1
ATOM 597 C C . GLY A 1 84 ? -3.291 11.546 -5.749 1.00 48.47 84 GLY A C 1
ATOM 598 O O . GLY A 1 84 ? -3.156 10.374 -6.096 1.00 48.47 84 GLY A O 1
ATOM 599 N N . GLU A 1 85 ? -2.556 12.072 -4.761 1.00 47.72 85 GLU A N 1
ATOM 600 C CA . GLU A 1 85 ? -1.396 11.391 -4.162 1.00 47.72 85 GLU A CA 1
ATOM 601 C C . GLU A 1 85 ? -1.626 10.846 -2.739 1.00 47.72 85 GLU A C 1
ATOM 603 O O . GLU A 1 85 ? -0.763 10.121 -2.258 1.00 47.72 85 GLU A O 1
ATOM 608 N N . GLY A 1 86 ? -2.765 11.108 -2.083 1.00 52.50 86 GLY A N 1
ATOM 609 C CA . GLY A 1 86 ? -3.046 10.629 -0.717 1.00 52.50 86 GLY A CA 1
ATOM 610 C C . GLY A 1 86 ? -2.170 11.268 0.382 1.00 52.50 86 GLY A C 1
ATOM 611 O O . GLY A 1 86 ? -1.251 12.039 0.110 1.00 52.50 86 GLY A O 1
ATOM 612 N N . SER A 1 87 ? -2.426 10.923 1.654 1.00 51.28 87 SER A N 1
ATOM 613 C CA . SER A 1 87 ? -1.613 11.357 2.814 1.00 51.28 87 SER A CA 1
ATOM 614 C C . SER A 1 87 ? -0.168 10.826 2.800 1.00 51.28 87 SER A C 1
ATOM 616 O O . SER A 1 87 ? 0.707 11.388 3.459 1.00 51.28 87 SER A O 1
ATOM 618 N N . LEU A 1 88 ? 0.090 9.780 2.010 1.00 58.84 88 LEU A N 1
ATOM 619 C CA . LEU A 1 88 ? 1.416 9.299 1.634 1.00 58.84 88 LEU A CA 1
ATOM 620 C C . LEU A 1 88 ? 1.597 9.486 0.132 1.00 58.84 88 LEU A C 1
ATOM 622 O O . LEU A 1 88 ? 1.030 8.733 -0.661 1.00 58.84 88 LEU A O 1
ATOM 626 N N . ARG A 1 89 ? 2.421 10.475 -0.222 1.00 67.25 89 ARG A N 1
ATOM 627 C CA . ARG A 1 89 ? 2.757 10.822 -1.602 1.00 67.25 89 ARG A CA 1
ATOM 628 C C . ARG A 1 89 ? 3.136 9.564 -2.401 1.00 67.25 89 ARG A C 1
ATOM 630 O O . ARG A 1 89 ? 3.925 8.758 -1.916 1.00 67.25 89 ARG A O 1
ATOM 637 N N . TYR A 1 90 ? 2.616 9.431 -3.624 1.00 75.94 90 TYR A N 1
ATOM 638 C CA . TYR A 1 90 ? 2.909 8.349 -4.586 1.00 75.94 90 TYR A CA 1
ATOM 639 C C . TYR A 1 90 ? 2.282 6.968 -4.327 1.00 75.94 90 TYR A C 1
ATOM 641 O O . TYR A 1 90 ? 2.538 6.048 -5.102 1.00 75.94 90 TYR A O 1
ATOM 649 N N . CYS A 1 91 ? 1.445 6.783 -3.301 1.00 86.81 91 CYS A N 1
ATOM 650 C CA . CYS A 1 91 ? 0.861 5.459 -3.040 1.00 86.81 91 CYS A CA 1
ATOM 651 C C . CYS A 1 91 ? -0.289 5.066 -3.985 1.00 86.81 91 CYS A C 1
ATOM 653 O O . CYS A 1 91 ? -0.665 3.894 -4.001 1.00 86.81 91 CYS A O 1
ATOM 655 N N . HIS A 1 92 ? -0.838 6.016 -4.753 1.00 84.12 92 HIS A N 1
ATOM 656 C CA . HIS A 1 92 ? -1.925 5.821 -5.729 1.00 84.12 92 HIS A CA 1
ATOM 657 C C . HIS A 1 92 ? -3.109 4.999 -5.187 1.00 84.12 92 HIS A C 1
ATOM 659 O O . HIS A 1 92 ? -3.601 4.080 -5.843 1.00 84.12 92 HIS A O 1
ATOM 665 N N . ARG A 1 93 ? -3.562 5.323 -3.972 1.00 86.25 93 ARG A N 1
ATOM 666 C CA . ARG A 1 93 ? -4.697 4.662 -3.314 1.00 86.25 93 ARG A CA 1
ATOM 667 C C . ARG A 1 93 ? -6.005 5.130 -3.936 1.00 86.25 93 ARG A C 1
ATOM 669 O O . ARG A 1 93 ? -6.438 6.239 -3.645 1.00 86.25 93 ARG A O 1
ATOM 676 N N . SER A 1 94 ? -6.597 4.324 -4.811 1.00 81.12 94 SER A N 1
ATOM 677 C CA . SER A 1 94 ? -7.831 4.684 -5.508 1.00 81.12 94 SER A CA 1
ATOM 678 C C . SER A 1 94 ? -9.071 4.024 -4.916 1.00 81.12 94 SER A C 1
ATOM 680 O O . SER A 1 94 ? -9.009 2.919 -4.377 1.00 81.12 94 SER A O 1
ATOM 682 N N . GLU A 1 95 ? -10.227 4.642 -5.154 1.00 78.06 95 GLU A N 1
ATOM 683 C CA . GLU A 1 95 ? -11.561 4.071 -4.895 1.00 78.06 95 GLU A CA 1
ATOM 684 C C . GLU A 1 95 ? -11.842 2.782 -5.690 1.00 78.06 95 GLU A C 1
ATOM 686 O O . GLU A 1 95 ? -12.798 2.060 -5.420 1.00 78.06 95 GLU A O 1
ATOM 691 N N . SER A 1 96 ? -11.023 2.474 -6.701 1.00 80.56 96 SER A N 1
ATOM 692 C CA . SER A 1 96 ? -11.127 1.219 -7.454 1.00 80.56 96 SER A CA 1
ATOM 693 C C . SER A 1 96 ? -10.276 0.085 -6.884 1.00 80.56 96 SER A C 1
ATOM 695 O O . SER A 1 96 ? -10.201 -0.984 -7.496 1.00 80.56 96 SER A O 1
ATOM 697 N N . SER A 1 97 ? -9.628 0.306 -5.738 1.00 87.44 97 SER A N 1
ATOM 698 C CA . SER A 1 97 ? -8.880 -0.733 -5.044 1.00 87.44 97 SER A CA 1
ATOM 699 C C . SER A 1 97 ? -9.761 -1.970 -4.776 1.00 87.44 97 SER A C 1
ATOM 701 O O . SER A 1 97 ? -10.936 -1.828 -4.425 1.00 87.44 97 SER A O 1
ATOM 703 N N . PRO A 1 98 ? -9.218 -3.199 -4.904 1.00 88.12 98 PRO A N 1
ATOM 704 C CA . PRO A 1 98 ? -9.974 -4.432 -4.686 1.00 88.12 98 PRO A CA 1
ATOM 705 C C . PRO A 1 98 ? -10.596 -4.579 -3.291 1.00 88.12 98 PRO A C 1
ATOM 707 O O . PRO A 1 98 ? -11.501 -5.397 -3.130 1.00 88.12 98 PRO A O 1
ATOM 710 N N . SER A 1 99 ? -10.136 -3.826 -2.284 1.00 88.00 99 SER A N 1
ATOM 711 C CA . SER A 1 99 ? 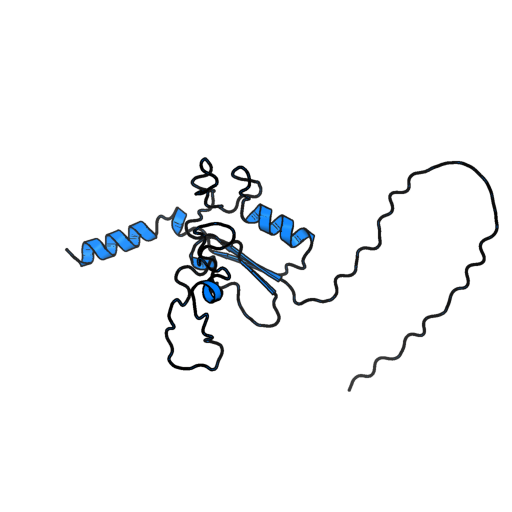-10.768 -3.818 -0.959 1.00 88.00 99 SER A CA 1
ATOM 712 C C . SER A 1 99 ? -12.108 -3.071 -0.937 1.00 88.00 99 SER A C 1
ATOM 714 O O . SER A 1 99 ? -12.922 -3.340 -0.060 1.00 88.00 99 SER A O 1
ATOM 716 N N . HIS A 1 100 ? -12.382 -2.184 -1.902 1.00 85.56 100 HIS A N 1
ATOM 717 C CA . HIS A 1 100 ? -13.638 -1.428 -1.984 1.00 85.56 100 HIS A CA 1
ATOM 718 C C . HIS A 1 100 ? -14.752 -2.277 -2.614 1.00 85.56 100 HIS A C 1
ATOM 720 O O . HIS A 1 100 ? -15.058 -2.177 -3.804 1.00 85.56 100 HIS A O 1
ATOM 726 N N . ILE A 1 101 ? -15.384 -3.128 -1.803 1.00 81.25 101 ILE A N 1
ATOM 727 C CA . ILE A 1 101 ? -16.455 -4.035 -2.254 1.00 81.25 101 ILE A CA 1
ATOM 728 C C . ILE A 1 101 ? -17.874 -3.444 -2.157 1.00 81.25 101 ILE A C 1
ATOM 730 O O . ILE A 1 101 ? -18.791 -4.000 -2.754 1.00 81.25 101 ILE A O 1
ATOM 734 N N . ASN A 1 102 ? -18.055 -2.302 -1.474 1.00 68.31 102 ASN A N 1
ATOM 735 C CA . ASN A 1 102 ? -19.305 -1.521 -1.413 1.00 68.31 102 ASN A CA 1
ATOM 736 C C . ASN A 1 102 ? -20.579 -2.336 -1.074 1.00 68.31 102 ASN A C 1
ATOM 738 O O . ASN A 1 102 ? -21.610 -2.182 -1.730 1.00 68.31 102 ASN A O 1
ATOM 742 N N . ASP A 1 103 ? -20.517 -3.185 -0.039 1.00 79.56 103 ASP A N 1
ATOM 743 C CA . ASP A 1 103 ? -21.608 -4.097 0.365 1.00 79.56 103 ASP A CA 1
ATOM 744 C C . ASP A 1 103 ? -21.850 -4.093 1.891 1.00 79.56 103 ASP A C 1
ATOM 746 O O . ASP A 1 103 ? -21.812 -5.130 2.547 1.00 79.56 103 ASP A O 1
ATOM 750 N N . GLY A 1 104 ? -22.019 -2.904 2.485 1.00 82.44 104 GLY A N 1
ATOM 751 C CA . GLY A 1 104 ? -22.142 -2.758 3.947 1.00 82.44 104 GLY A CA 1
ATOM 752 C C . GLY A 1 104 ? -20.816 -2.959 4.687 1.00 82.44 104 GLY A C 1
ATOM 753 O O . GLY A 1 104 ? -20.791 -3.498 5.789 1.00 82.44 104 GLY A O 1
ATOM 754 N N . TRP A 1 105 ? -19.715 -2.567 4.041 1.00 87.69 105 TRP A N 1
ATOM 755 C CA . TRP A 1 105 ? -18.365 -2.583 4.594 1.00 87.69 105 TRP A CA 1
ATOM 756 C C . TRP A 1 105 ? -17.780 -1.180 4.551 1.00 87.69 105 TRP A C 1
ATOM 758 O O . TRP A 1 105 ? -17.859 -0.501 3.523 1.00 87.69 105 TRP A O 1
ATOM 768 N N . GLN A 1 106 ? -17.125 -0.785 5.635 1.00 89.56 106 GLN A N 1
ATOM 769 C CA . GLN A 1 106 ? -16.214 0.353 5.623 1.00 89.56 106 GLN A CA 1
ATOM 770 C C . GLN A 1 106 ? -14.860 -0.109 5.082 1.00 89.56 106 GLN A C 1
ATOM 772 O O . GLN A 1 106 ? -14.433 -1.227 5.361 1.00 89.56 106 GLN A O 1
ATOM 777 N N . THR A 1 107 ? -14.181 0.715 4.283 1.00 88.00 107 THR A N 1
ATOM 778 C CA . THR A 1 107 ? -12.912 0.328 3.645 1.00 88.00 107 THR A CA 1
ATOM 779 C C . THR A 1 107 ? -11.801 1.300 3.997 1.00 88.00 107 THR A C 1
ATOM 781 O O . THR A 1 107 ? -11.967 2.508 3.849 1.00 88.00 107 THR A O 1
ATOM 784 N N . LEU A 1 108 ? -10.650 0.766 4.408 1.00 90.94 108 LEU A N 1
ATOM 785 C CA . LEU A 1 108 ? -9.408 1.521 4.544 1.00 90.94 108 LEU A CA 1
ATOM 786 C C . LEU A 1 108 ? -8.353 0.940 3.604 1.00 90.94 108 LEU A C 1
ATOM 788 O O . LEU A 1 108 ? -8.046 -0.249 3.654 1.00 90.94 108 LEU A O 1
ATOM 792 N N . ASN A 1 109 ? -7.761 1.786 2.770 1.00 91.31 109 ASN A N 1
ATOM 793 C CA . ASN A 1 109 ? -6.675 1.398 1.882 1.00 91.31 109 ASN A CA 1
ATOM 794 C C . ASN A 1 109 ? -5.338 1.881 2.461 1.00 91.31 109 ASN A C 1
ATOM 796 O O . ASN A 1 109 ? -5.047 3.076 2.468 1.00 91.31 109 ASN A O 1
ATOM 800 N N . LEU A 1 110 ? -4.533 0.948 2.968 1.00 94.25 110 LEU A N 1
ATOM 801 C CA . LEU A 1 110 ? -3.178 1.188 3.472 1.00 94.25 110 LEU A CA 1
ATOM 802 C C . LEU A 1 110 ? -2.097 0.778 2.463 1.00 94.25 110 LEU A C 1
ATOM 804 O O . LEU A 1 110 ? -0.921 1.077 2.677 1.00 94.25 110 LEU A O 1
ATOM 808 N N . ALA A 1 111 ? -2.474 0.155 1.346 1.00 94.69 111 ALA A N 1
ATOM 809 C CA . ALA A 1 111 ? -1.539 -0.263 0.311 1.00 94.69 111 ALA A CA 1
ATOM 810 C C . ALA A 1 111 ? -0.798 0.920 -0.316 1.00 94.69 111 ALA A C 1
ATOM 812 O O . ALA A 1 111 ? -1.276 2.056 -0.304 1.00 94.69 111 ALA A O 1
ATOM 813 N N . CYS A 1 112 ? 0.378 0.661 -0.874 1.00 93.00 112 CYS A N 1
ATOM 814 C CA . CYS A 1 112 ? 1.178 1.692 -1.513 1.00 93.00 112 CYS A CA 1
ATOM 815 C C . CYS A 1 112 ? 1.799 1.178 -2.807 1.00 93.00 112 CYS A C 1
ATOM 817 O O . CYS A 1 112 ? 2.493 0.161 -2.828 1.00 93.00 112 CYS A O 1
ATOM 819 N N . SER A 1 113 ? 1.576 1.897 -3.903 1.00 92.56 113 SER A N 1
ATOM 820 C CA . SER A 1 113 ? 2.268 1.650 -5.164 1.00 92.56 113 SER A CA 1
ATOM 821 C C . SER A 1 113 ? 3.783 1.589 -4.995 1.00 92.56 113 SER A C 1
ATOM 823 O O . SER A 1 113 ? 4.389 2.408 -4.310 1.00 92.56 113 SER A O 1
ATOM 825 N N . GLY A 1 114 ? 4.399 0.595 -5.636 1.00 93.25 114 GLY A N 1
ATOM 826 C CA . GLY A 1 114 ? 5.833 0.331 -5.519 1.00 93.25 114 GLY A CA 1
ATOM 827 C C . GLY A 1 114 ? 6.258 -0.403 -4.242 1.00 93.25 114 GLY A C 1
ATOM 828 O O . GLY A 1 114 ? 7.442 -0.718 -4.119 1.00 93.25 114 GLY A O 1
ATOM 829 N N . ALA A 1 115 ? 5.340 -0.702 -3.312 1.00 96.31 115 ALA A N 1
ATOM 830 C CA . ALA A 1 115 ? 5.675 -1.441 -2.098 1.00 96.31 115 ALA A CA 1
ATOM 831 C 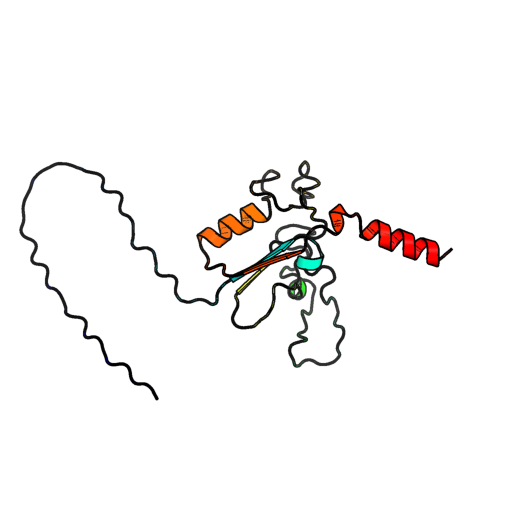C . ALA A 1 115 ? 6.197 -2.846 -2.415 1.00 96.31 115 ALA A C 1
ATOM 833 O O . ALA A 1 115 ? 5.684 -3.536 -3.300 1.00 96.31 115 ALA A O 1
ATOM 834 N N . GLN A 1 116 ? 7.216 -3.254 -1.670 1.00 96.75 116 GLN A N 1
ATOM 835 C CA . GLN A 1 116 ? 7.731 -4.619 -1.611 1.00 96.75 116 GLN A CA 1
ATOM 836 C C . GLN A 1 116 ? 7.352 -5.224 -0.256 1.00 96.75 116 GLN A C 1
ATOM 838 O O . GLN A 1 116 ? 6.727 -4.548 0.569 1.00 96.75 116 GLN A O 1
ATOM 843 N N . LEU A 1 117 ? 7.711 -6.486 -0.006 1.00 96.06 117 LEU A N 1
ATOM 844 C CA . LEU A 1 117 ? 7.573 -7.051 1.340 1.00 96.06 117 LEU A CA 1
ATOM 845 C C . LEU A 1 117 ? 8.298 -6.180 2.373 1.00 96.06 117 LEU A C 1
ATOM 847 O O . LEU A 1 117 ? 7.690 -5.801 3.373 1.00 96.06 117 LEU A O 1
ATOM 851 N N . ASP A 1 118 ? 9.545 -5.818 2.073 1.00 94.94 118 ASP A N 1
ATOM 852 C CA . ASP A 1 118 ? 10.343 -4.888 2.866 1.00 94.94 118 ASP A CA 1
ATOM 853 C C . ASP A 1 118 ? 10.150 -3.445 2.378 1.00 94.94 118 ASP A C 1
ATOM 855 O O . ASP A 1 118 ? 10.018 -3.175 1.180 1.00 94.94 118 ASP A O 1
ATOM 859 N N . SER A 1 119 ? 10.187 -2.486 3.302 1.00 94.50 119 SER A N 1
ATOM 860 C CA . SER A 1 119 ? 10.165 -1.068 2.944 1.00 94.50 119 SER A CA 1
ATOM 861 C C . SER A 1 119 ? 11.364 -0.636 2.107 1.00 94.50 119 SER A C 1
ATOM 863 O O . SER A 1 119 ? 12.510 -1.016 2.356 1.00 94.50 119 SER A O 1
ATOM 865 N N . VAL A 1 120 ? 11.114 0.273 1.164 1.00 92.44 120 VAL A N 1
ATOM 866 C CA . VAL A 1 120 ? 12.151 0.849 0.299 1.00 92.44 120 VAL A CA 1
ATOM 867 C C . VAL A 1 120 ? 12.240 2.361 0.463 1.00 92.44 120 VAL A C 1
ATOM 869 O O . VAL A 1 120 ? 11.309 3.019 0.923 1.00 92.44 120 VAL A O 1
ATOM 872 N N . ASN A 1 121 ? 13.394 2.926 0.095 1.00 89.31 121 ASN A N 1
ATOM 873 C CA . ASN A 1 121 ? 13.700 4.359 0.212 1.00 89.31 121 ASN A CA 1
ATOM 874 C C . ASN A 1 121 ? 13.612 4.933 1.643 1.00 89.31 121 ASN A C 1
ATOM 876 O O . ASN A 1 121 ? 13.478 6.142 1.809 1.00 89.31 121 ASN A O 1
ATOM 880 N N . VAL A 1 122 ? 13.780 4.095 2.674 1.00 88.69 122 VAL A N 1
ATOM 881 C CA . VAL A 1 122 ? 13.603 4.438 4.105 1.00 88.69 122 VAL A CA 1
ATOM 882 C C . VAL A 1 122 ? 14.497 5.566 4.645 1.00 88.69 122 VAL A C 1
ATOM 884 O O . VAL A 1 122 ? 14.293 6.062 5.749 1.00 88.69 122 VAL A O 1
ATOM 887 N N . THR A 1 123 ? 15.502 5.996 3.884 1.00 88.81 123 THR A N 1
ATOM 888 C CA . THR A 1 123 ? 16.398 7.102 4.252 1.00 88.81 123 THR A CA 1
ATOM 889 C C . THR A 1 123 ? 15.847 8.486 3.902 1.00 88.81 123 THR A C 1
ATOM 891 O O . THR A 1 123 ? 16.363 9.481 4.407 1.00 88.81 123 THR A O 1
ATOM 894 N N . ASP A 1 124 ? 14.844 8.569 3.024 1.00 86.00 124 ASP A N 1
ATOM 895 C CA . ASP A 1 124 ? 14.177 9.816 2.638 1.00 86.00 124 ASP A CA 1
ATOM 896 C C . ASP A 1 124 ? 12.681 9.699 2.961 1.00 86.00 124 ASP A C 1
ATOM 898 O O . ASP A 1 124 ? 11.937 9.129 2.165 1.00 86.00 124 ASP A O 1
ATOM 902 N N . PRO A 1 125 ? 12.209 10.268 4.085 1.00 82.69 125 PRO A N 1
ATOM 903 C CA . PRO A 1 125 ? 10.806 10.184 4.488 1.00 82.69 125 PRO A CA 1
ATOM 904 C C . PRO A 1 125 ? 9.808 10.672 3.430 1.00 82.69 125 PRO A C 1
ATOM 906 O O . PRO A 1 125 ? 8.655 10.263 3.459 1.00 82.69 125 PRO A O 1
ATOM 909 N N . GLN A 1 126 ? 10.223 11.540 2.498 1.00 81.62 126 GLN A N 1
ATOM 910 C CA . GLN A 1 126 ? 9.357 12.041 1.422 1.00 81.62 126 GLN A CA 1
ATOM 911 C C . GLN A 1 126 ? 9.210 11.056 0.254 1.00 81.62 126 GLN A C 1
ATOM 913 O O . GLN A 1 126 ? 8.407 11.286 -0.650 1.00 81.62 126 GLN A O 1
ATOM 918 N N . ARG A 1 127 ? 10.023 9.996 0.233 1.00 83.75 127 ARG A N 1
ATOM 919 C CA . ARG A 1 127 ? 10.070 8.973 -0.821 1.00 83.75 127 ARG A CA 1
ATOM 920 C C . ARG A 1 127 ? 10.016 7.548 -0.285 1.00 83.75 127 ARG A C 1
ATOM 922 O O . ARG A 1 127 ? 10.017 6.622 -1.094 1.00 83.75 127 ARG A O 1
ATOM 929 N N . SER A 1 128 ? 10.014 7.372 1.036 1.00 89.81 128 SER A N 1
ATOM 930 C CA . SER A 1 128 ? 9.823 6.085 1.690 1.00 89.81 128 SER A CA 1
ATOM 931 C C . SER A 1 128 ? 8.528 5.452 1.201 1.00 89.81 128 SER A C 1
ATOM 933 O O . SER A 1 128 ? 7.462 6.055 1.309 1.00 89.81 128 SER A O 1
ATOM 935 N N . ILE A 1 129 ? 8.628 4.231 0.689 1.00 91.81 129 ILE A N 1
ATOM 936 C CA . ILE A 1 129 ? 7.475 3.431 0.290 1.00 91.81 129 ILE A CA 1
ATOM 937 C C . ILE A 1 129 ? 7.345 2.312 1.325 1.00 91.81 129 ILE A C 1
ATOM 939 O O . ILE A 1 129 ? 8.250 1.472 1.408 1.00 91.81 129 ILE A O 1
ATOM 943 N N . PRO A 1 130 ? 6.270 2.305 2.129 1.00 94.00 130 PRO A N 1
ATOM 944 C CA . PRO A 1 130 ? 6.115 1.330 3.192 1.00 94.00 130 PRO A CA 1
ATOM 945 C C . PRO A 1 130 ? 5.785 -0.057 2.648 1.00 94.00 130 PRO A C 1
ATOM 947 O O . PRO A 1 130 ? 4.859 -0.214 1.853 1.00 94.00 130 PRO A O 1
ATOM 950 N N . GLY A 1 131 ? 6.531 -1.058 3.107 1.00 95.56 131 GLY A N 1
ATOM 951 C CA . GLY A 1 131 ? 6.236 -2.477 2.942 1.00 95.56 131 GLY A CA 1
ATOM 952 C C . GLY A 1 131 ? 5.329 -3.006 4.055 1.00 95.56 131 GLY A C 1
ATOM 953 O O . GLY A 1 131 ? 4.631 -2.248 4.740 1.00 95.56 131 GLY A O 1
ATOM 954 N N . LEU A 1 132 ? 5.345 -4.321 4.267 1.00 97.12 132 LEU A N 1
ATOM 955 C CA . LEU A 1 132 ? 4.572 -4.989 5.321 1.00 97.12 132 LEU A CA 1
ATOM 956 C C . LEU A 1 132 ? 5.294 -4.965 6.679 1.00 97.12 132 LEU A C 1
ATOM 958 O O . LEU A 1 132 ? 5.303 -5.950 7.415 1.00 97.12 132 LEU A O 1
ATOM 962 N N . ASP A 1 133 ? 5.894 -3.832 7.031 1.00 95.94 133 ASP A N 1
ATOM 963 C CA . ASP A 1 133 ? 6.600 -3.668 8.295 1.00 95.94 133 ASP A CA 1
ATOM 964 C C . ASP A 1 133 ? 5.623 -3.482 9.462 1.00 95.94 133 ASP A C 1
ATOM 966 O O . ASP A 1 133 ? 4.615 -2.775 9.366 1.00 95.94 133 ASP A O 1
ATOM 970 N N . THR A 1 134 ? 5.950 -4.091 10.601 1.00 95.06 134 THR A N 1
ATOM 971 C CA . THR A 1 134 ? 5.184 -3.980 11.855 1.00 95.06 134 THR A CA 1
ATOM 972 C C . THR A 1 134 ? 5.680 -2.844 12.748 1.00 95.06 134 THR A C 1
ATOM 974 O O . THR A 1 134 ? 5.378 -2.833 13.936 1.00 95.06 134 THR A O 1
ATOM 977 N N . THR A 1 135 ? 6.522 -1.952 12.226 1.00 92.19 135 THR A N 1
ATOM 978 C CA . THR A 1 135 ? 7.099 -0.816 12.955 1.00 92.19 135 THR A CA 1
ATOM 979 C C . THR A 1 135 ? 7.252 0.390 12.032 1.00 92.19 135 THR A C 1
ATOM 981 O O . THR A 1 135 ? 7.134 0.271 10.813 1.00 92.19 135 THR A O 1
ATOM 984 N N . GLY A 1 136 ? 7.574 1.550 12.605 1.00 89.56 136 GLY A N 1
ATOM 985 C CA . GLY A 1 136 ? 7.985 2.724 11.835 1.00 89.56 136 GLY A CA 1
ATOM 986 C C . GLY A 1 136 ? 9.250 2.477 11.011 1.00 89.56 136 GLY A C 1
ATOM 987 O O . GLY A 1 136 ? 10.181 1.824 11.483 1.00 89.56 136 GLY A O 1
ATOM 988 N N . ILE A 1 137 ? 9.281 3.020 9.793 1.00 88.62 137 ILE A N 1
ATOM 989 C CA . ILE A 1 137 ? 10.334 2.760 8.792 1.00 88.62 137 ILE A CA 1
ATOM 990 C C . ILE A 1 137 ? 11.209 3.990 8.537 1.00 88.62 137 ILE A C 1
ATOM 992 O O . ILE A 1 137 ? 12.373 3.870 8.170 1.00 88.62 137 ILE A O 1
ATOM 996 N N . ALA A 1 138 ? 10.659 5.182 8.766 1.00 86.44 138 ALA A N 1
ATOM 997 C CA . ALA A 1 138 ? 11.355 6.460 8.714 1.00 86.44 138 ALA A CA 1
ATOM 998 C C . ALA A 1 138 ? 10.647 7.455 9.654 1.00 86.44 138 ALA A C 1
ATOM 1000 O O . ALA A 1 138 ? 9.505 7.211 10.053 1.00 86.44 138 ALA A O 1
ATOM 1001 N N . PRO A 1 139 ? 11.270 8.587 10.032 1.00 84.75 139 PRO A N 1
ATOM 1002 C CA . PRO A 1 139 ? 10.592 9.614 10.819 1.00 84.75 139 PRO A CA 1
ATOM 1003 C C . PRO A 1 139 ? 9.266 10.049 10.177 1.00 84.75 139 PRO A C 1
ATOM 1005 O O . PRO A 1 139 ? 9.259 10.645 9.104 1.00 84.75 139 PRO A O 1
ATOM 1008 N N . GLY A 1 140 ? 8.149 9.744 10.845 1.00 83.12 140 GLY A N 1
ATOM 1009 C CA . GLY A 1 140 ? 6.803 10.062 10.360 1.00 83.12 140 GLY A CA 1
ATOM 1010 C C . GLY A 1 140 ? 6.241 9.114 9.294 1.00 83.12 140 GLY A C 1
ATOM 1011 O O . GLY A 1 140 ? 5.167 9.398 8.778 1.00 83.12 140 GLY A O 1
ATOM 1012 N N . VAL A 1 141 ? 6.919 8.004 8.979 1.00 86.81 141 VAL A N 1
ATOM 1013 C CA . VAL A 1 141 ? 6.440 6.989 8.028 1.00 86.81 141 VAL A CA 1
ATOM 1014 C C . VAL A 1 141 ? 6.340 5.644 8.736 1.00 86.81 141 VAL A C 1
ATOM 1016 O O . VAL A 1 141 ? 7.339 5.121 9.240 1.00 86.81 141 VAL A O 1
ATOM 1019 N N . GLN A 1 142 ? 5.130 5.098 8.786 1.00 91.62 142 GLN A N 1
ATOM 1020 C CA . GLN A 1 142 ? 4.847 3.795 9.378 1.00 91.62 142 GLN A CA 1
ATOM 1021 C C . GLN A 1 142 ? 4.852 2.698 8.316 1.00 91.62 142 GLN A C 1
ATOM 1023 O O . GLN A 1 142 ? 4.609 2.960 7.139 1.00 91.62 142 GLN A O 1
ATOM 1028 N N . GLY A 1 143 ? 5.142 1.470 8.738 1.00 94.56 143 GLY A N 1
ATOM 1029 C CA . GLY A 1 143 ? 4.874 0.286 7.932 1.00 94.56 143 GLY A CA 1
ATOM 1030 C C . GLY A 1 143 ? 3.377 0.016 7.815 1.00 94.56 143 GLY A C 1
ATOM 1031 O O . GLY A 1 143 ? 2.603 0.358 8.711 1.00 94.56 143 GLY A O 1
ATOM 1032 N N . GLN A 1 144 ? 2.959 -0.656 6.743 1.00 96.62 144 GLN A N 1
ATOM 1033 C CA . GLN A 1 144 ? 1.534 -0.910 6.511 1.00 96.62 144 GLN A CA 1
ATOM 1034 C C . GLN A 1 144 ? 0.905 -1.791 7.602 1.00 96.62 144 GLN A C 1
ATOM 1036 O O . GLN A 1 144 ? -0.266 -1.612 7.934 1.00 96.62 144 GLN A O 1
ATOM 1041 N N . LEU A 1 145 ? 1.662 -2.732 8.187 1.00 97.50 145 LEU A N 1
ATOM 1042 C CA . LEU A 1 145 ? 1.146 -3.575 9.272 1.00 97.50 145 LEU A CA 1
ATOM 1043 C C . LEU A 1 145 ? 1.098 -2.837 10.612 1.00 97.50 145 LEU A C 1
ATOM 1045 O O . LEU A 1 145 ? 0.237 -3.151 11.433 1.00 97.50 145 LEU A O 1
ATOM 1049 N N . GLN A 1 146 ? 1.978 -1.856 10.830 1.00 96.50 146 GLN A N 1
ATOM 1050 C CA . GLN A 1 146 ? 1.875 -0.954 11.978 1.00 96.50 146 GLN A CA 1
ATOM 1051 C C . GLN A 1 146 ? 0.594 -0.117 11.882 1.00 96.50 146 GLN A C 1
ATOM 1053 O O . GLN A 1 146 ? -0.210 -0.146 12.810 1.00 96.50 146 GLN A O 1
ATOM 1058 N N . ASP A 1 147 ? 0.350 0.530 10.737 1.00 95.44 147 ASP A N 1
ATOM 1059 C CA . ASP A 1 147 ? -0.872 1.316 10.512 1.00 95.44 147 ASP A CA 1
ATOM 1060 C C . ASP A 1 147 ? -2.139 0.455 10.639 1.00 95.44 147 ASP A C 1
ATOM 1062 O O . ASP A 1 147 ? -3.117 0.866 11.265 1.00 95.44 147 ASP A O 1
ATOM 1066 N N . LEU A 1 148 ? -2.119 -0.772 10.102 1.00 97.38 148 LEU A N 1
ATOM 1067 C CA . LEU A 1 148 ? -3.218 -1.728 10.255 1.00 97.38 148 LEU A CA 1
ATOM 1068 C C . LEU A 1 148 ? -3.454 -2.080 11.728 1.00 97.38 148 LEU A C 1
ATOM 1070 O O . LEU A 1 148 ? -4.601 -2.106 12.173 1.00 97.38 148 LEU A O 1
ATOM 1074 N N . SER A 1 149 ? -2.389 -2.365 12.479 1.00 97.44 149 SER A N 1
ATOM 1075 C CA . SER A 1 149 ? -2.480 -2.702 13.900 1.00 97.44 149 SER A CA 1
ATOM 1076 C C . SER A 1 149 ? -3.054 -1.542 14.714 1.00 97.44 149 SER A C 1
ATOM 1078 O O . SER A 1 149 ? -3.941 -1.755 15.543 1.00 97.44 149 SER A O 1
ATOM 1080 N N . ASP A 1 150 ? -2.586 -0.320 14.466 1.00 96.06 150 ASP A N 1
ATOM 1081 C CA . ASP A 1 150 ? -3.063 0.881 15.154 1.00 96.06 150 ASP A CA 1
ATOM 1082 C C . ASP A 1 150 ? -4.529 1.171 14.822 1.00 96.06 150 ASP A C 1
ATOM 1084 O O . ASP A 1 150 ? -5.322 1.507 15.704 1.00 96.06 150 ASP A O 1
ATOM 1088 N N . PHE A 1 151 ? -4.926 0.972 13.564 1.00 96.06 151 PHE A N 1
ATOM 1089 C CA . PHE A 1 151 ? -6.312 1.121 13.141 1.00 96.06 151 PHE A CA 1
ATOM 1090 C C . PHE A 1 151 ? -7.230 0.064 13.773 1.00 96.06 151 PHE A C 1
ATOM 1092 O O . PHE A 1 151 ? -8.290 0.396 14.312 1.00 96.06 151 PHE A O 1
ATOM 1099 N N . ALA A 1 152 ? -6.817 -1.204 13.761 1.00 97.06 152 ALA A N 1
ATOM 1100 C CA . ALA A 1 152 ? -7.588 -2.319 14.309 1.00 97.06 152 ALA A CA 1
ATOM 1101 C C . ALA A 1 152 ? -7.747 -2.253 15.838 1.00 97.06 152 ALA A C 1
ATOM 1103 O O . ALA A 1 152 ? -8.689 -2.824 16.382 1.00 97.06 152 ALA A O 1
ATOM 1104 N N . ALA A 1 153 ? -6.883 -1.520 16.549 1.00 97.31 153 ALA A N 1
ATOM 1105 C CA . ALA A 1 153 ? -7.025 -1.304 17.991 1.00 97.31 153 ALA A CA 1
ATOM 1106 C C . ALA A 1 153 ? -8.310 -0.540 18.372 1.00 97.31 153 ALA A C 1
ATOM 1108 O O . ALA A 1 153 ? -8.742 -0.587 19.528 1.00 97.31 153 ALA A O 1
ATOM 1109 N N . HIS A 1 154 ? -8.921 0.164 17.414 1.00 95.75 154 HIS A N 1
ATOM 1110 C CA . HIS A 1 154 ? -10.070 1.039 17.645 1.00 95.75 154 HIS A CA 1
ATOM 1111 C C . HIS A 1 154 ? -11.267 0.767 16.725 1.00 95.75 154 HIS A C 1
ATOM 1113 O O . HIS A 1 154 ? -12.327 1.357 16.937 1.00 95.75 154 HIS A O 1
ATOM 1119 N N . ASN A 1 155 ? -11.132 -0.138 15.752 1.00 95.00 155 ASN A N 1
ATOM 1120 C CA . ASN A 1 155 ? -12.133 -0.423 14.724 1.00 95.00 155 ASN A CA 1
ATOM 1121 C C . ASN A 1 155 ? -12.351 -1.936 14.583 1.00 95.00 155 ASN A C 1
ATOM 1123 O O . ASN A 1 155 ? -11.409 -2.713 14.727 1.00 95.00 155 ASN A O 1
ATOM 1127 N N . ASP A 1 156 ? -13.579 -2.359 14.272 1.00 95.56 156 ASP A N 1
ATOM 1128 C CA . ASP A 1 156 ? -13.906 -3.773 14.033 1.00 95.56 156 ASP A CA 1
ATOM 1129 C C . ASP A 1 156 ? -13.453 -4.214 12.632 1.00 95.56 156 ASP A C 1
ATOM 1131 O O . ASP A 1 156 ? -14.227 -4.236 11.674 1.00 95.56 156 ASP A O 1
ATOM 1135 N N . VAL A 1 157 ? -12.159 -4.509 12.497 1.00 96.19 157 VAL A N 1
ATOM 1136 C CA . VAL A 1 157 ? -11.577 -5.041 11.259 1.00 96.19 157 VAL A C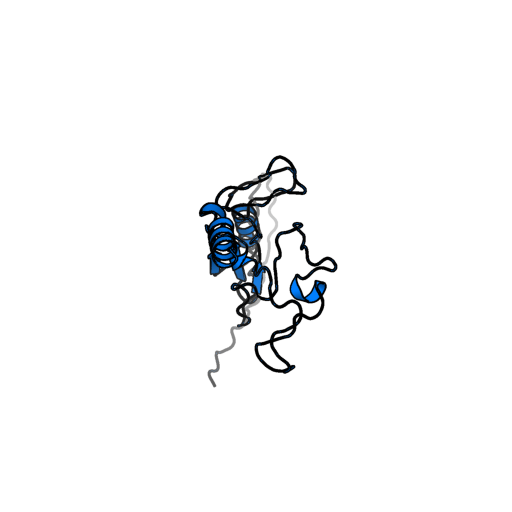A 1
ATOM 1137 C C . VAL A 1 157 ? -11.878 -6.534 11.160 1.00 96.19 157 VAL A C 1
ATOM 1139 O O . VAL A 1 157 ? -11.293 -7.343 11.880 1.00 96.19 157 VAL A O 1
ATOM 1142 N N . GLN A 1 158 ? -12.756 -6.914 10.232 1.00 96.12 158 GLN A N 1
ATOM 1143 C CA . GLN A 1 158 ? -13.142 -8.316 10.017 1.00 96.12 158 GLN A CA 1
ATOM 1144 C C . GLN A 1 158 ? -12.507 -8.937 8.769 1.00 96.12 158 GLN A C 1
ATOM 1146 O O . GLN A 1 158 ? -12.562 -10.156 8.589 1.00 96.12 158 GLN A O 1
ATOM 1151 N N . ALA A 1 159 ? -11.883 -8.126 7.912 1.00 96.12 159 ALA A N 1
ATOM 1152 C CA . ALA A 1 159 ? -11.187 -8.605 6.729 1.00 96.12 159 ALA A CA 1
ATOM 1153 C C . ALA A 1 159 ? -9.928 -7.782 6.439 1.00 96.12 159 ALA A C 1
ATOM 1155 O O . ALA A 1 159 ? -9.924 -6.556 6.532 1.00 96.12 159 ALA A O 1
ATOM 1156 N N . VAL A 1 160 ? -8.866 -8.476 6.029 1.00 97.44 160 VAL A N 1
ATOM 1157 C CA . VAL A 1 160 ? -7.648 -7.867 5.489 1.00 97.44 160 VAL A CA 1
ATOM 1158 C C . VAL A 1 160 ? -7.396 -8.476 4.120 1.00 97.44 160 VAL A C 1
ATOM 1160 O O . VAL A 1 160 ? -7.301 -9.699 3.994 1.00 97.44 160 VAL A O 1
ATOM 1163 N N . VAL A 1 161 ? -7.307 -7.638 3.092 1.00 97.25 161 VAL A N 1
ATOM 1164 C CA . VAL A 1 161 ? -7.005 -8.071 1.726 1.00 97.25 161 VAL A CA 1
ATOM 1165 C C . VAL A 1 161 ? -5.560 -7.722 1.424 1.00 97.25 161 VAL A C 1
ATOM 1167 O O . VAL A 1 161 ? -5.136 -6.586 1.625 1.00 97.25 161 VAL A O 1
ATOM 1170 N N . VAL A 1 162 ? -4.805 -8.707 0.943 1.00 97.56 162 VAL A N 1
ATOM 1171 C CA . VAL A 1 162 ? -3.367 -8.570 0.711 1.00 97.56 162 VAL A CA 1
ATOM 1172 C C . VAL A 1 162 ? -3.047 -8.842 -0.753 1.00 97.56 162 VAL A C 1
ATOM 1174 O O . VAL A 1 162 ? -3.399 -9.898 -1.275 1.00 97.56 162 VAL A O 1
ATOM 1177 N N . SER A 1 163 ? -2.345 -7.913 -1.400 1.00 97.56 163 SER A N 1
ATOM 1178 C CA . SER A 1 163 ? -1.663 -8.156 -2.678 1.00 97.56 163 SER A CA 1
ATOM 1179 C C . SER A 1 163 ? -0.277 -7.534 -2.623 1.00 97.56 163 SER A C 1
ATOM 1181 O O . SER A 1 163 ? -0.152 -6.319 -2.649 1.00 97.56 163 SER A O 1
ATOM 1183 N N . ILE A 1 164 ? 0.759 -8.358 -2.516 1.00 97.69 164 ILE A N 1
ATOM 1184 C CA . ILE A 1 164 ? 2.160 -7.939 -2.403 1.00 97.69 164 ILE A CA 1
ATOM 1185 C C . ILE A 1 164 ? 3.026 -8.959 -3.153 1.00 97.69 164 ILE A C 1
ATOM 1187 O O . ILE A 1 164 ? 2.646 -10.130 -3.261 1.00 97.69 164 ILE A O 1
ATOM 1191 N N . GLY A 1 165 ? 4.191 -8.546 -3.646 1.00 97.31 165 GLY A N 1
ATOM 1192 C CA . GLY A 1 165 ? 5.184 -9.440 -4.251 1.00 97.31 165 GLY A CA 1
ATOM 1193 C C . GLY A 1 165 ? 5.465 -9.172 -5.728 1.00 97.31 165 GLY A C 1
ATOM 1194 O O . GLY A 1 165 ? 6.484 -9.632 -6.246 1.00 97.31 165 GLY A O 1
ATOM 1195 N N . GLY A 1 166 ? 4.609 -8.416 -6.428 1.00 96.62 166 GLY A N 1
ATOM 1196 C CA . GLY A 1 166 ? 4.838 -8.084 -7.840 1.00 96.62 166 GLY A CA 1
ATOM 1197 C C . GLY A 1 166 ? 6.112 -7.257 -8.040 1.00 96.62 166 GLY A C 1
ATOM 1198 O O . GLY A 1 166 ? 6.862 -7.472 -8.998 1.00 96.62 166 GLY A O 1
ATOM 1199 N N . ASN A 1 167 ? 6.386 -6.355 -7.096 1.00 96.81 167 ASN A N 1
ATOM 1200 C CA . ASN A 1 167 ? 7.587 -5.522 -7.095 1.00 96.81 167 ASN A CA 1
ATOM 1201 C C . ASN A 1 167 ? 8.834 -6.302 -6.668 1.00 96.81 167 ASN A C 1
ATOM 1203 O O . ASN A 1 167 ? 9.880 -6.125 -7.288 1.00 96.81 167 ASN A O 1
ATOM 1207 N N . ASP A 1 168 ? 8.718 -7.219 -5.704 1.00 97.06 168 ASP A N 1
ATOM 1208 C CA . ASP A 1 168 ? 9.800 -8.119 -5.281 1.00 97.06 168 ASP A CA 1
ATOM 1209 C C . ASP A 1 168 ? 10.256 -9.032 -6.432 1.00 97.06 168 ASP A C 1
ATOM 1211 O O . ASP A 1 168 ? 11.448 -9.261 -6.632 1.00 97.06 168 ASP A O 1
ATOM 1215 N N . LEU A 1 169 ? 9.305 -9.513 -7.243 1.00 96.88 169 LEU A N 1
ATOM 1216 C CA . LEU A 1 169 ? 9.585 -10.283 -8.458 1.00 96.88 169 LEU A CA 1
ATOM 1217 C C . LEU A 1 169 ? 10.243 -9.433 -9.562 1.00 96.88 169 LEU A C 1
ATOM 1219 O O . LEU A 1 169 ? 10.839 -9.981 -10.490 1.00 96.88 169 LEU A O 1
ATOM 1223 N N . GLY A 1 170 ? 10.109 -8.106 -9.507 1.00 96.12 170 GLY A N 1
ATOM 1224 C CA . GLY A 1 170 ? 10.508 -7.212 -10.593 1.00 96.12 170 GLY A CA 1
ATOM 1225 C C . GLY A 1 170 ? 9.598 -7.330 -11.819 1.00 96.12 170 GLY A C 1
ATOM 1226 O O . GLY A 1 170 ? 10.063 -7.217 -12.954 1.00 96.12 170 GLY A O 1
ATOM 1227 N N . PHE A 1 171 ? 8.298 -7.570 -11.618 1.00 96.69 171 PHE A N 1
ATOM 1228 C CA . PHE A 1 171 ? 7.355 -7.845 -12.708 1.00 96.69 171 PHE A CA 1
ATOM 1229 C C . PHE A 1 171 ? 7.289 -6.721 -13.758 1.00 96.69 171 PHE A C 1
ATOM 1231 O O . PHE A 1 171 ? 7.200 -7.000 -14.953 1.00 96.69 171 PHE A O 1
ATOM 1238 N N . SER A 1 172 ? 7.425 -5.456 -13.341 1.00 93.69 172 SER A N 1
ATOM 1239 C CA . SER A 1 172 ? 7.499 -4.306 -14.260 1.00 93.69 172 SER A CA 1
ATOM 1240 C C . SER A 1 172 ? 8.654 -4.426 -15.265 1.00 93.69 172 SER A C 1
ATOM 1242 O O . SER A 1 172 ? 8.475 -4.172 -16.460 1.00 93.69 172 SER A O 1
ATOM 1244 N N . THR A 1 173 ? 9.820 -4.900 -14.816 1.00 95.75 173 THR A N 1
ATOM 1245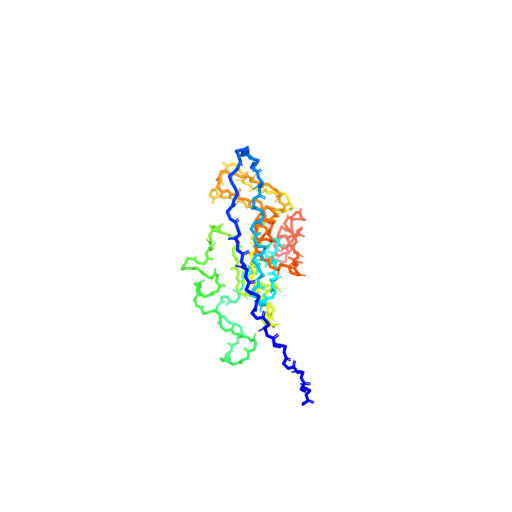 C CA . THR A 1 173 ? 10.983 -5.146 -15.681 1.00 95.75 173 THR A CA 1
ATOM 1246 C C . THR A 1 173 ? 10.688 -6.244 -16.694 1.00 95.75 173 THR A C 1
ATOM 1248 O O . THR A 1 173 ? 10.980 -6.079 -17.873 1.00 95.75 173 THR A O 1
ATOM 1251 N N . ILE A 1 174 ? 10.043 -7.334 -16.266 1.00 96.62 174 ILE A N 1
ATOM 1252 C CA . ILE A 1 174 ? 9.667 -8.444 -17.156 1.00 96.62 174 ILE A CA 1
ATOM 1253 C C . ILE A 1 174 ? 8.751 -7.944 -18.280 1.00 96.62 174 ILE A C 1
ATOM 1255 O O . ILE A 1 174 ? 9.000 -8.220 -19.454 1.00 96.62 174 ILE A O 1
ATOM 1259 N N . ILE A 1 175 ? 7.709 -7.183 -17.938 1.00 95.62 175 ILE A N 1
ATOM 1260 C CA . ILE A 1 175 ? 6.779 -6.622 -18.927 1.00 95.62 175 ILE A CA 1
ATOM 1261 C C . ILE A 1 175 ? 7.496 -5.650 -19.869 1.00 95.62 175 ILE A C 1
ATOM 1263 O O . ILE A 1 175 ? 7.335 -5.749 -21.087 1.00 95.62 175 ILE A O 1
ATOM 1267 N N . SER A 1 176 ? 8.316 -4.750 -19.325 1.00 95.06 176 SER A N 1
ATOM 1268 C CA . SER A 1 176 ? 9.063 -3.762 -20.110 1.00 95.06 176 SER A CA 1
ATOM 1269 C C . SER A 1 176 ? 10.035 -4.425 -21.091 1.00 95.06 176 SER A C 1
ATOM 1271 O O . SER A 1 176 ? 10.112 -4.017 -22.253 1.00 95.06 176 SER A O 1
ATOM 1273 N N . ASP A 1 177 ? 10.713 -5.493 -20.671 1.00 97.44 177 ASP A N 1
ATOM 1274 C CA . ASP A 1 177 ? 11.590 -6.298 -21.523 1.00 97.44 177 ASP A CA 1
ATOM 1275 C C . ASP A 1 177 ? 10.810 -6.982 -22.650 1.00 97.44 177 ASP A C 1
ATOM 1277 O O . ASP A 1 177 ? 11.240 -6.960 -23.806 1.00 97.44 177 ASP A O 1
ATOM 1281 N N . CYS A 1 178 ? 9.653 -7.577 -22.344 1.00 97.31 178 CYS A N 1
ATOM 1282 C CA . CYS A 1 178 ? 8.794 -8.207 -23.346 1.00 97.31 178 CYS A CA 1
ATOM 1283 C C . CYS A 1 178 ? 8.317 -7.207 -24.405 1.00 97.31 178 CYS A C 1
ATOM 1285 O O . CYS A 1 178 ? 8.411 -7.496 -25.598 1.00 97.31 178 CYS A O 1
ATOM 1287 N N . VAL A 1 179 ? 7.835 -6.034 -23.986 1.00 97.50 179 VAL A N 1
ATOM 1288 C CA . VAL A 1 179 ? 7.376 -4.980 -24.905 1.00 97.50 179 VAL A CA 1
ATOM 1289 C C . VAL A 1 179 ? 8.536 -4.466 -25.752 1.00 97.50 179 VAL A C 1
ATOM 1291 O O . VAL A 1 179 ? 8.406 -4.385 -26.972 1.00 97.50 179 VAL A O 1
ATOM 1294 N N . SER A 1 180 ? 9.689 -4.198 -25.137 1.00 96.56 180 SER A N 1
ATOM 1295 C CA . SER A 1 180 ? 10.876 -3.720 -25.856 1.00 96.56 180 SER A CA 1
ATOM 1296 C C . SER A 1 180 ? 11.314 -4.709 -26.935 1.00 96.56 180 SER A C 1
ATOM 1298 O O . SER A 1 180 ? 11.560 -4.304 -28.065 1.00 96.56 180 SER A O 1
ATOM 1300 N N . ARG A 1 181 ? 11.328 -6.013 -26.621 1.00 96.44 181 ARG A N 1
ATOM 1301 C CA . ARG A 1 181 ? 11.656 -7.078 -27.584 1.00 96.44 181 ARG A CA 1
ATOM 1302 C C . ARG A 1 181 ? 10.603 -7.272 -28.670 1.00 96.44 181 ARG A C 1
ATOM 1304 O O . ARG A 1 181 ? 10.947 -7.739 -29.743 1.00 96.44 181 ARG A O 1
ATOM 1311 N N . PHE A 1 182 ? 9.333 -6.976 -28.404 1.00 95.56 182 PHE A N 1
ATOM 1312 C CA . PHE A 1 182 ? 8.288 -7.031 -29.430 1.00 95.56 182 PHE A CA 1
ATOM 1313 C C . PHE A 1 182 ? 8.427 -5.890 -30.449 1.00 95.56 182 PHE A C 1
ATOM 1315 O O . PHE A 1 182 ? 8.066 -6.052 -31.612 1.00 95.56 182 PHE A O 1
ATOM 1322 N N . MET A 1 183 ? 8.934 -4.734 -30.014 1.00 94.94 183 MET A N 1
ATOM 1323 C CA . MET A 1 183 ? 9.075 -3.535 -30.845 1.00 94.94 183 MET A CA 1
ATOM 1324 C C . MET A 1 183 ? 10.344 -3.506 -31.714 1.00 94.94 183 MET A C 1
ATOM 1326 O O . MET A 1 183 ? 10.457 -2.617 -32.560 1.00 94.94 183 MET A O 1
ATOM 1330 N N . THR A 1 184 ? 11.286 -4.431 -31.513 1.00 88.25 184 THR A N 1
ATOM 1331 C CA . THR A 1 184 ? 12.572 -4.518 -32.233 1.00 88.25 184 THR A CA 1
ATOM 1332 C C . THR A 1 184 ? 12.700 -5.826 -32.989 1.00 88.25 184 THR A C 1
ATOM 1334 O O . THR A 1 184 ? 13.147 -5.790 -34.155 1.00 88.25 184 THR A O 1
#

Sequence (184 aa):
MLTREGMTVKKAAITAGFGLASGALVLGMTGPAQAQTAEDPWIVGVGDSFMSGEGGRWASNSLSRTGTGWQVGDLSEVYGEPDGEGSLRYCHRSESSPSHINDGWQTLNLACSGAQLDSVNVTDPQRSIPGLDTTGIAPGVQGQLQDLSDFAAHNDVQAVVVSIGGNDLGFSTIISDCVSRFMT

pLDDT: mean 74.74, std 22.55, range [33.47, 97.69]